Protein AF-L5MA09-F1 (afdb_monomer_lite)

Foldseek 3Di:
DDPPPPCPVPPPCVCVVVVCVVVVVVVVVVVVVVCVVVPVCVVVVVVVVVVVVVVPPPPPDPDDDDDDD

Structure (mmCIF, N/CA/C/O backbone):
data_AF-L5MA09-F1
#
_entry.id   AF-L5MA09-F1
#
loop_
_atom_site.group_PDB
_atom_site.id
_atom_site.type_symbol
_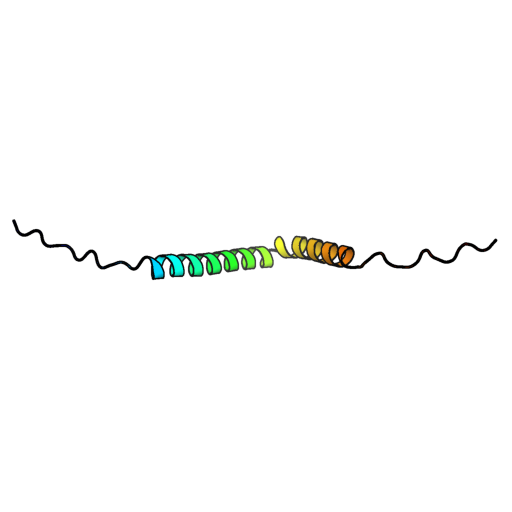atom_site.label_atom_id
_atom_site.label_alt_id
_atom_site.label_comp_id
_atom_site.label_asym_id
_atom_site.label_entity_id
_atom_site.label_seq_id
_atom_site.pdbx_PDB_ins_code
_atom_site.Cartn_x
_atom_site.Cartn_y
_atom_site.Cartn_z
_atom_site.occupancy
_atom_site.B_iso_or_equiv
_atom_site.auth_seq_id
_atom_site.auth_comp_id
_atom_site.auth_asym_id
_atom_site.auth_atom_id
_atom_site.pdbx_PDB_model_num
ATOM 1 N N . MET A 1 1 ? 15.434 -18.733 -48.169 1.00 46.19 1 MET A N 1
ATOM 2 C CA . MET A 1 1 ? 14.739 -18.699 -46.867 1.00 46.19 1 MET A CA 1
ATOM 3 C C . MET A 1 1 ? 15.396 -17.606 -46.057 1.00 46.19 1 MET A C 1
ATOM 5 O O . MET A 1 1 ? 16.481 -17.813 -45.536 1.00 46.19 1 MET A O 1
ATOM 9 N N . GLU A 1 2 ? 14.799 -16.421 -46.067 1.00 55.28 2 GLU A N 1
ATOM 10 C CA . GLU A 1 2 ? 15.238 -15.304 -45.239 1.00 55.28 2 GLU A CA 1
ATOM 11 C C . GLU A 1 2 ? 14.418 -15.386 -43.954 1.00 55.28 2 GLU A C 1
ATOM 13 O O . GLU A 1 2 ? 13.201 -15.208 -43.971 1.00 55.28 2 GLU A O 1
ATOM 18 N N . VAL A 1 3 ? 15.061 -15.791 -42.861 1.00 63.66 3 VAL A N 1
ATOM 19 C CA . VAL A 1 3 ? 14.449 -15.706 -41.538 1.00 63.66 3 VAL A CA 1
ATOM 20 C C . VAL A 1 3 ? 14.485 -14.237 -41.151 1.00 63.66 3 VAL A C 1
ATOM 22 O O . VAL A 1 3 ? 15.496 -13.721 -40.682 1.00 63.66 3 VAL A O 1
ATOM 25 N N . VAL A 1 4 ? 13.389 -13.541 -41.442 1.00 59.44 4 VAL A N 1
ATOM 26 C CA . VAL A 1 4 ? 13.145 -12.202 -40.920 1.00 59.44 4 VAL A CA 1
ATOM 27 C C . VAL A 1 4 ? 13.104 -12.378 -39.409 1.00 59.44 4 VAL A C 1
ATOM 29 O O . VAL A 1 4 ? 12.141 -12.919 -38.869 1.00 59.44 4 VAL A O 1
ATOM 32 N N . LEU A 1 5 ? 14.210 -12.035 -38.745 1.00 56.62 5 LEU A N 1
ATOM 33 C CA . LEU A 1 5 ? 14.258 -11.881 -37.302 1.00 56.62 5 LEU A CA 1
ATOM 34 C C . LEU A 1 5 ? 13.218 -10.817 -36.992 1.00 56.62 5 LEU A C 1
ATOM 36 O O . LEU A 1 5 ? 13.493 -9.620 -37.107 1.00 56.62 5 LEU A O 1
ATOM 40 N N . GLU A 1 6 ? 12.006 -11.268 -36.660 1.00 53.50 6 GLU A N 1
ATOM 41 C CA . GLU A 1 6 ? 11.066 -10.470 -35.904 1.00 53.50 6 GLU A CA 1
ATOM 42 C C . GLU A 1 6 ? 11.907 -9.800 -34.837 1.00 53.50 6 GLU A C 1
ATOM 44 O O . GLU A 1 6 ? 12.602 -10.469 -34.062 1.00 53.50 6 GLU A O 1
ATOM 49 N N . LYS A 1 7 ? 11.934 -8.468 -34.878 1.00 52.81 7 LYS A N 1
ATOM 50 C CA . LYS A 1 7 ? 12.379 -7.688 -33.747 1.00 52.81 7 LYS A CA 1
ATOM 51 C C . LYS A 1 7 ? 11.533 -8.193 -32.586 1.00 52.81 7 LYS A C 1
ATOM 53 O O . LYS A 1 7 ? 10.419 -7.726 -32.375 1.00 52.81 7 LYS A O 1
ATOM 58 N N . GLN A 1 8 ? 12.062 -9.151 -31.835 1.00 50.59 8 GLN A N 1
ATOM 59 C CA . GLN A 1 8 ? 11.720 -9.361 -30.450 1.00 50.59 8 GLN A CA 1
ATOM 60 C C . GLN A 1 8 ? 12.229 -8.089 -29.787 1.00 50.59 8 GLN A C 1
ATOM 62 O O . GLN A 1 8 ? 13.334 -8.044 -29.248 1.00 50.59 8 GLN A O 1
ATOM 67 N N . GLU A 1 9 ? 11.490 -6.996 -30.003 1.00 52.88 9 GLU A N 1
ATOM 68 C CA . GLU A 1 9 ? 11.708 -5.738 -29.337 1.00 52.88 9 GLU A CA 1
ATOM 69 C C . GLU A 1 9 ? 11.749 -6.130 -27.885 1.00 52.88 9 GLU A C 1
ATOM 71 O O . GLU A 1 9 ? 10.782 -6.692 -27.369 1.00 52.88 9 GLU A O 1
ATOM 76 N N . VAL A 1 10 ? 12.947 -5.964 -27.330 1.00 54.88 10 VAL A N 1
ATOM 77 C CA . VAL A 1 10 ? 13.335 -6.202 -25.956 1.00 54.88 10 VAL A CA 1
ATOM 78 C C . VAL A 1 10 ? 12.282 -5.514 -25.105 1.00 54.88 10 VAL A C 1
ATOM 80 O O . VAL A 1 10 ? 12.394 -4.334 -24.764 1.00 54.88 10 VAL A O 1
ATOM 83 N N . HIS A 1 11 ? 11.190 -6.230 -24.850 1.00 55.88 11 HIS A N 1
ATOM 84 C CA . HIS A 1 11 ? 10.104 -5.773 -24.019 1.00 55.88 11 HIS A CA 1
ATOM 85 C C . HIS A 1 11 ? 10.738 -5.800 -22.655 1.00 55.88 11 HIS A C 1
ATOM 87 O O . HIS A 1 11 ? 10.919 -6.864 -22.067 1.00 55.88 11 HIS A O 1
ATOM 93 N N . ASN A 1 12 ? 11.223 -4.633 -22.236 1.00 59.06 12 ASN A N 1
ATOM 94 C CA . ASN A 1 12 ? 11.924 -4.508 -20.984 1.00 59.06 12 ASN A CA 1
ATOM 95 C C . ASN A 1 12 ? 10.940 -5.027 -19.927 1.00 59.06 12 ASN A C 1
ATOM 97 O O . ASN A 1 12 ? 9.875 -4.433 -19.745 1.00 59.06 12 ASN A O 1
ATOM 101 N N . PRO A 1 13 ? 11.239 -6.144 -19.246 1.00 65.94 13 PRO A N 1
ATOM 102 C CA . PRO A 1 13 ? 10.339 -6.678 -18.229 1.00 65.94 13 PRO A CA 1
ATOM 103 C C . PRO A 1 13 ? 10.220 -5.697 -17.055 1.00 65.94 13 PRO A C 1
ATOM 105 O O . PRO A 1 13 ? 9.276 -5.754 -16.280 1.00 65.94 13 PRO A O 1
ATOM 108 N N . VAL A 1 14 ? 11.151 -4.743 -16.963 1.00 76.88 14 VAL A N 1
ATOM 109 C CA . VAL A 1 14 ? 11.228 -3.699 -15.944 1.00 76.88 14 VAL A CA 1
ATOM 110 C C . VAL A 1 14 ? 9.965 -2.818 -15.896 1.00 76.88 14 VAL A C 1
ATOM 112 O O . VAL A 1 14 ? 9.309 -2.828 -14.858 1.00 76.88 14 VAL A O 1
ATOM 115 N N . PRO A 1 15 ? 9.543 -2.100 -16.958 1.00 78.12 15 PRO A N 1
ATOM 116 C CA . PRO A 1 15 ? 8.296 -1.333 -16.948 1.00 78.12 15 PRO A CA 1
ATOM 117 C C . PRO A 1 15 ? 7.044 -2.192 -16.737 1.00 78.12 15 PRO A C 1
ATOM 119 O O . PRO A 1 15 ? 6.085 -1.699 -16.152 1.00 78.12 15 PRO A O 1
ATOM 122 N N . LEU A 1 16 ? 7.048 -3.468 -17.134 1.00 79.50 16 LEU A N 1
ATOM 123 C CA . LEU A 1 16 ? 5.942 -4.389 -16.843 1.00 79.50 16 LEU A CA 1
ATOM 124 C C . LEU A 1 16 ? 5.848 -4.722 -15.345 1.00 79.50 16 LEU A C 1
ATOM 126 O O . LEU A 1 16 ? 4.766 -4.646 -14.766 1.00 79.50 16 LEU A O 1
ATOM 130 N N . ILE A 1 17 ? 6.974 -5.024 -14.693 1.00 83.31 17 ILE A N 1
ATOM 131 C CA . ILE A 1 17 ? 7.033 -5.321 -13.251 1.00 83.31 17 ILE A CA 1
ATOM 132 C C . ILE A 1 17 ? 6.711 -4.071 -12.426 1.00 83.31 17 ILE A C 1
ATOM 134 O O . ILE A 1 17 ? 5.936 -4.133 -11.467 1.00 83.31 17 ILE A O 1
ATOM 138 N N . VAL A 1 18 ? 7.271 -2.924 -12.815 1.00 89.69 18 VAL A N 1
ATOM 139 C CA . VAL A 1 18 ? 7.022 -1.638 -12.152 1.00 89.69 18 VAL A CA 1
ATOM 140 C C . VAL A 1 18 ? 5.570 -1.213 -12.362 1.00 89.69 18 VAL A C 1
ATOM 142 O O . VAL A 1 18 ? 4.905 -0.837 -11.401 1.00 89.69 18 VAL A O 1
ATOM 145 N N . GLY A 1 19 ? 5.039 -1.354 -13.578 1.00 89.44 19 GLY A N 1
ATOM 146 C CA . GLY A 1 19 ? 3.640 -1.074 -13.890 1.00 89.44 19 GLY A CA 1
ATOM 147 C C . GLY A 1 19 ? 2.680 -1.960 -13.099 1.00 89.44 19 GLY A C 1
ATOM 148 O O . GLY A 1 19 ? 1.728 -1.451 -12.510 1.00 89.44 19 GLY A O 1
ATOM 149 N N . SER A 1 20 ? 2.967 -3.262 -12.996 1.00 92.12 20 SER A N 1
ATOM 150 C CA . SER A 1 20 ? 2.171 -4.189 -12.185 1.00 92.12 20 SER A CA 1
ATOM 151 C C . SER A 1 20 ? 2.254 -3.870 -10.692 1.00 92.12 20 SER A C 1
ATOM 153 O O . SER A 1 20 ? 1.245 -3.965 -9.999 1.00 92.12 20 SER A O 1
ATOM 155 N N . SER A 1 21 ? 3.424 -3.477 -10.184 1.00 94.50 21 SER A N 1
ATOM 156 C CA . SER A 1 21 ? 3.597 -3.103 -8.773 1.00 94.50 21 SER A CA 1
ATOM 157 C C . SER A 1 21 ? 2.829 -1.827 -8.437 1.00 94.50 21 SER A C 1
ATOM 159 O O . SER A 1 21 ? 2.072 -1.796 -7.469 1.00 94.50 21 SER A O 1
ATOM 161 N N . VAL A 1 22 ? 2.962 -0.791 -9.268 1.00 96.12 22 VAL A N 1
ATOM 162 C CA . VAL A 1 22 ? 2.234 0.474 -9.099 1.00 96.12 22 VAL A CA 1
ATOM 163 C C . VAL A 1 22 ? 0.729 0.246 -9.248 1.00 96.12 22 VAL A C 1
ATOM 165 O O . VAL A 1 22 ? -0.043 0.703 -8.408 1.00 96.12 22 VAL A O 1
ATOM 168 N N . GLY A 1 23 ? 0.301 -0.519 -10.255 1.00 95.56 23 GLY A N 1
ATOM 169 C CA . GLY A 1 23 ? -1.104 -0.877 -10.452 1.00 95.56 23 GLY A CA 1
ATOM 170 C C . GLY A 1 23 ? -1.680 -1.683 -9.285 1.00 95.56 23 GLY A C 1
ATOM 171 O O . GLY A 1 23 ? -2.774 -1.381 -8.813 1.00 95.56 23 GLY A O 1
ATOM 172 N N . GLY A 1 24 ? -0.925 -2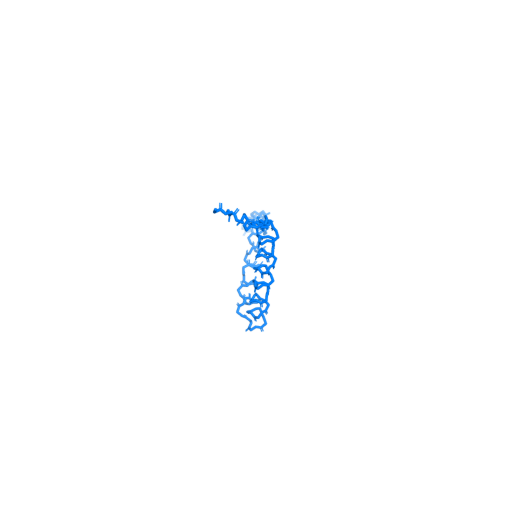.654 -8.768 1.00 96.31 24 GL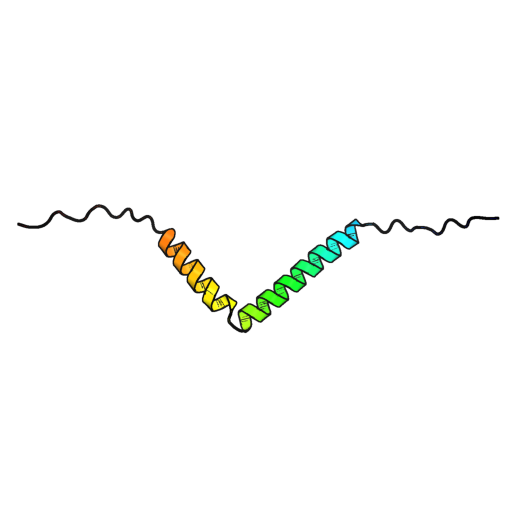Y A N 1
ATOM 173 C CA . GLY A 1 24 ? -1.304 -3.452 -7.603 1.00 96.31 24 GLY A CA 1
ATOM 174 C C . GLY A 1 24 ? -1.435 -2.614 -6.331 1.00 96.31 24 GLY A C 1
ATOM 175 O O . GLY A 1 24 ? -2.416 -2.763 -5.606 1.00 96.31 24 GLY A O 1
ATOM 176 N N . LEU A 1 25 ? -0.508 -1.680 -6.090 1.00 96.31 25 LEU A N 1
ATOM 177 C CA . LEU A 1 25 ? -0.591 -0.740 -4.966 1.00 96.31 25 LEU A CA 1
ATOM 178 C C . LEU A 1 25 ? -1.814 0.175 -5.076 1.00 96.31 25 LEU A C 1
ATOM 180 O O . LEU A 1 25 ? -2.519 0.373 -4.086 1.00 96.31 25 LEU A O 1
ATOM 184 N N . LEU A 1 26 ? -2.101 0.698 -6.271 1.00 96.75 26 LEU A N 1
ATOM 185 C CA . LEU A 1 26 ? -3.285 1.526 -6.509 1.00 96.75 26 LEU A CA 1
ATOM 186 C C . LEU A 1 26 ? -4.582 0.738 -6.294 1.00 96.75 26 LEU A C 1
ATOM 188 O O . LEU A 1 26 ? -5.501 1.232 -5.640 1.00 96.75 26 LEU A O 1
ATOM 192 N N . LEU A 1 27 ? -4.647 -0.496 -6.798 1.00 96.12 27 LEU A N 1
ATOM 193 C CA . LEU A 1 27 ? -5.800 -1.374 -6.613 1.00 96.12 27 LEU A CA 1
ATOM 194 C C . LEU A 1 27 ? -6.008 -1.720 -5.132 1.00 96.12 27 LEU A C 1
ATOM 196 O O . LEU A 1 27 ? -7.129 -1.631 -4.630 1.00 96.12 27 LEU A O 1
ATOM 200 N N . LEU A 1 28 ? -4.932 -2.054 -4.416 1.00 94.19 28 LEU A N 1
ATOM 201 C CA . LEU A 1 28 ? -4.972 -2.342 -2.983 1.00 94.19 28 LEU A CA 1
ATOM 202 C C . LEU A 1 28 ? -5.441 -1.122 -2.179 1.00 94.19 28 LEU A C 1
ATOM 204 O O . LEU A 1 28 ? -6.298 -1.251 -1.301 1.00 94.19 28 LEU A O 1
ATOM 208 N N . ALA A 1 29 ? -4.918 0.064 -2.496 1.00 95.00 29 ALA A N 1
ATOM 209 C CA . ALA A 1 29 ? -5.321 1.313 -1.858 1.00 95.00 29 ALA A CA 1
ATOM 210 C C . ALA A 1 29 ? -6.804 1.620 -2.104 1.00 95.00 29 ALA A C 1
ATOM 212 O O . ALA A 1 29 ? -7.512 2.006 -1.173 1.00 95.00 29 ALA A O 1
ATOM 213 N N . LEU A 1 30 ? -7.300 1.389 -3.324 1.00 96.12 30 LEU A N 1
ATOM 214 C CA . LEU A 1 30 ? -8.707 1.582 -3.662 1.00 96.12 30 LEU A CA 1
ATOM 215 C C . LEU A 1 30 ? -9.616 0.631 -2.872 1.00 96.12 30 LEU A C 1
ATOM 217 O O . LEU A 1 30 ? -10.587 1.080 -2.263 1.00 96.12 30 LEU A O 1
ATOM 221 N N . ILE A 1 31 ? -9.282 -0.661 -2.827 1.00 93.44 31 ILE A N 1
ATOM 222 C CA . ILE A 1 31 ? -10.024 -1.665 -2.049 1.00 93.44 31 ILE A CA 1
ATOM 223 C C . ILE A 1 31 ? -10.024 -1.290 -0.560 1.00 93.44 31 ILE A C 1
ATOM 225 O O . ILE A 1 31 ? -11.080 -1.290 0.077 1.00 93.44 31 ILE A O 1
ATOM 229 N N . THR A 1 32 ? -8.868 -0.888 -0.023 1.00 91.31 32 THR A N 1
ATOM 230 C CA . THR A 1 32 ? -8.720 -0.431 1.369 1.00 91.31 32 THR A CA 1
ATOM 231 C C . THR A 1 32 ? -9.594 0.788 1.649 1.00 91.31 32 THR A C 1
ATOM 233 O O . THR A 1 32 ? -10.302 0.812 2.653 1.00 91.31 32 THR A O 1
ATOM 236 N N . ALA A 1 33 ? -9.607 1.782 0.758 1.00 91.44 33 ALA A N 1
ATOM 237 C CA . ALA A 1 33 ? -10.425 2.982 0.905 1.00 91.44 33 ALA A CA 1
ATOM 238 C C . ALA A 1 33 ? -11.926 2.669 0.855 1.00 91.44 33 ALA A C 1
ATOM 240 O O . ALA A 1 33 ? -12.691 3.216 1.653 1.00 91.44 33 ALA A O 1
ATOM 241 N N . ILE A 1 34 ? -12.351 1.767 -0.038 1.00 92.69 34 ILE A N 1
ATOM 242 C CA . ILE A 1 34 ? -13.739 1.300 -0.105 1.00 92.69 34 ILE A CA 1
ATOM 243 C C . ILE A 1 34 ? -14.105 0.632 1.221 1.00 92.69 34 ILE A C 1
ATOM 245 O O . ILE A 1 34 ? -15.011 1.118 1.893 1.00 92.69 34 ILE A O 1
ATOM 249 N N . LEU A 1 35 ? -13.366 -0.396 1.653 1.00 90.81 35 LEU A N 1
ATOM 250 C CA . LEU A 1 35 ? -13.601 -1.130 2.910 1.00 90.81 35 LEU A CA 1
ATOM 251 C C . LEU A 1 35 ? -13.551 -0.225 4.151 1.00 90.81 35 LEU A C 1
ATOM 253 O O . LEU A 1 35 ? -14.317 -0.418 5.100 1.00 90.81 35 LEU A O 1
ATOM 257 N N . TYR A 1 36 ? -12.676 0.784 4.142 1.00 85.12 36 TYR A N 1
ATOM 258 C CA . TYR A 1 36 ? -12.593 1.804 5.183 1.00 85.12 36 TYR A CA 1
ATOM 259 C C . TYR A 1 36 ? -13.851 2.674 5.210 1.00 85.12 36 TYR A C 1
ATOM 261 O O . TYR A 1 36 ? -14.419 2.906 6.279 1.00 85.12 36 TYR A O 1
ATOM 269 N N . LYS A 1 37 ? -14.324 3.104 4.035 1.00 84.75 37 LYS A N 1
ATOM 270 C CA . LYS A 1 37 ? -15.539 3.907 3.877 1.00 84.75 37 LYS A CA 1
ATOM 271 C C . LYS A 1 37 ? -16.803 3.122 4.240 1.00 84.75 37 LYS A C 1
ATOM 273 O O . LYS A 1 37 ? -17.700 3.710 4.836 1.00 84.75 37 LYS A O 1
ATOM 278 N N . VAL A 1 38 ? -16.861 1.814 3.954 1.00 87.00 38 VAL A N 1
ATOM 279 C CA . VAL A 1 38 ? -17.974 0.939 4.390 1.00 87.00 38 VAL A CA 1
ATOM 280 C C . VAL A 1 38 ? -17.895 0.597 5.889 1.00 87.00 38 VAL A C 1
ATOM 282 O O . VAL A 1 38 ? -18.864 0.124 6.470 1.00 87.00 38 VAL A O 1
ATOM 285 N N . GLY A 1 39 ? -16.768 0.877 6.553 1.00 73.94 39 GLY A N 1
ATOM 286 C CA . GLY A 1 39 ? -16.654 0.838 8.014 1.00 73.94 39 GLY A CA 1
ATOM 287 C C . GLY A 1 39 ? -16.165 -0.482 8.612 1.00 73.94 39 GLY A C 1
ATOM 288 O O . GLY A 1 39 ? -15.975 -0.545 9.827 1.00 73.94 39 GLY A O 1
ATOM 289 N N . PHE A 1 40 ? -15.879 -1.500 7.795 1.00 73.88 40 PHE A N 1
ATOM 290 C CA . PHE A 1 40 ? -15.362 -2.788 8.274 1.00 73.88 40 PHE A CA 1
ATOM 291 C C . PHE A 1 40 ? -13.977 -2.630 8.920 1.00 73.88 40 PHE A C 1
ATOM 293 O O . PHE A 1 40 ? -13.735 -3.069 10.042 1.00 73.88 40 PHE A O 1
ATOM 300 N N . PHE A 1 41 ? -13.091 -1.888 8.253 1.00 76.19 41 PHE A N 1
ATOM 301 C CA . PHE A 1 41 ? -11.729 -1.657 8.733 1.00 76.19 41 PHE A CA 1
ATOM 302 C C . PHE A 1 41 ? -11.660 -0.617 9.858 1.00 76.19 41 PHE A C 1
ATOM 304 O O . PHE A 1 41 ? -10.857 -0.746 10.771 1.00 76.19 41 PHE A O 1
ATOM 311 N N . LYS A 1 42 ? -12.522 0.411 9.838 1.00 70.62 42 LYS A N 1
ATOM 312 C CA . LYS A 1 42 ? -12.497 1.503 10.830 1.00 70.62 42 LYS A CA 1
ATOM 313 C C . LYS A 1 42 ? -12.784 1.007 12.252 1.00 70.62 42 LYS A C 1
ATOM 315 O O . LYS A 1 42 ? -12.244 1.562 13.207 1.00 70.62 42 LYS A O 1
ATOM 320 N N . ARG A 1 43 ? -13.638 -0.015 12.387 1.00 74.38 43 ARG A N 1
ATOM 321 C CA . ARG A 1 43 ? -13.967 -0.627 13.680 1.00 74.38 43 ARG A CA 1
ATOM 322 C C . ARG A 1 43 ? -12.817 -1.495 14.193 1.00 74.38 43 ARG A C 1
ATOM 324 O O . ARG A 1 43 ? -12.355 -1.267 15.302 1.00 74.38 43 ARG A O 1
ATOM 331 N N . GLN A 1 44 ? -12.304 -2.397 13.356 1.00 70.19 44 GLN A N 1
ATOM 332 C CA . GLN A 1 44 ? -11.212 -3.312 13.716 1.00 70.19 44 GLN A CA 1
ATOM 333 C C . GLN A 1 44 ? -9.878 -2.582 13.950 1.00 70.19 44 GLN A C 1
ATOM 335 O O . GLN A 1 44 ? -9.156 -2.904 14.883 1.00 70.19 44 GLN A O 1
ATOM 340 N N . TYR A 1 45 ? -9.578 -1.538 13.168 1.00 75.50 45 TYR A N 1
ATOM 341 C CA . TYR A 1 45 ? -8.365 -0.730 13.337 1.00 75.50 45 TYR A CA 1
ATOM 342 C C . TYR A 1 45 ? -8.379 0.069 14.643 1.00 75.50 45 TYR A C 1
ATOM 344 O O . TYR A 1 45 ? -7.344 0.237 15.274 1.00 75.50 45 TYR A O 1
ATOM 352 N N . LYS A 1 46 ? -9.549 0.567 15.064 1.00 73.50 46 LYS A N 1
ATOM 353 C CA . LYS A 1 46 ? -9.691 1.253 16.353 1.00 73.50 46 LYS A CA 1
ATOM 354 C C . LYS A 1 46 ? -9.487 0.307 17.528 1.00 73.50 46 LYS A C 1
ATOM 356 O O . LYS A 1 46 ? -8.867 0.738 18.485 1.00 73.50 46 LYS A O 1
ATOM 361 N N . GLU A 1 47 ? -9.980 -0.928 17.450 1.00 76.44 47 GLU A N 1
ATOM 362 C CA . GLU A 1 47 ? -9.718 -1.933 18.488 1.00 76.44 47 GLU A CA 1
ATOM 363 C C . GLU A 1 47 ? -8.245 -2.326 18.527 1.00 76.44 47 GLU A C 1
ATOM 365 O O . GLU A 1 47 ? -7.641 -2.213 19.580 1.00 76.44 47 GLU A O 1
ATOM 370 N N . MET A 1 48 ? -7.627 -2.660 17.390 1.00 73.44 48 MET A N 1
ATOM 371 C CA . MET A 1 48 ? -6.203 -3.027 17.360 1.00 73.44 48 MET A CA 1
ATOM 372 C C . MET A 1 48 ? -5.280 -1.885 17.809 1.00 73.44 48 MET A C 1
ATOM 374 O O . MET A 1 48 ? -4.275 -2.127 18.464 1.00 73.44 48 MET A O 1
ATOM 378 N N . MET A 1 49 ? -5.602 -0.632 17.468 1.00 71.12 49 MET A N 1
ATOM 379 C CA . MET A 1 49 ? -4.822 0.532 17.909 1.00 71.12 49 MET A CA 1
ATOM 380 C C . MET A 1 49 ? -5.108 0.930 19.353 1.00 71.12 49 MET A C 1
ATOM 382 O O . MET A 1 49 ? -4.219 1.471 20.005 1.00 71.12 49 MET A O 1
ATOM 386 N N . ALA A 1 50 ? -6.331 0.702 19.840 1.00 76.31 50 ALA A N 1
ATOM 387 C CA . ALA A 1 50 ? -6.622 0.822 21.259 1.00 76.31 50 ALA A CA 1
ATOM 388 C C . ALA A 1 50 ? -5.779 -0.209 22.006 1.00 76.31 50 ALA A C 1
ATOM 390 O O . ALA A 1 50 ? -4.914 0.222 22.753 1.00 76.31 50 ALA A O 1
ATOM 391 N N . GLU A 1 51 ? -5.912 -1.498 21.674 1.00 72.94 51 GLU A N 1
ATOM 392 C CA . GLU A 1 51 ? -5.185 -2.640 22.256 1.00 72.94 51 GLU A CA 1
ATOM 393 C C . GLU A 1 51 ? -3.658 -2.437 22.248 1.00 72.94 51 GLU A C 1
ATOM 395 O O . GLU A 1 51 ? -2.989 -2.554 23.274 1.00 72.94 51 GLU A O 1
ATOM 400 N N . ALA A 1 52 ? -3.092 -2.009 21.117 1.00 74.12 52 ALA A N 1
ATOM 401 C CA . ALA A 1 52 ? -1.664 -1.711 21.019 1.00 74.12 52 ALA A CA 1
ATOM 402 C C . ALA A 1 52 ? -1.226 -0.521 21.897 1.00 74.12 52 ALA A C 1
ATOM 404 O O . ALA A 1 52 ? -0.087 -0.488 22.360 1.00 74.12 52 ALA A O 1
ATOM 405 N N . ASN A 1 53 ? -2.101 0.460 22.134 1.00 66.12 53 ASN A N 1
ATOM 406 C CA . ASN A 1 53 ? -1.825 1.607 23.000 1.00 66.12 53 ASN A CA 1
ATOM 407 C C . ASN A 1 53 ? -1.978 1.267 24.496 1.00 66.12 5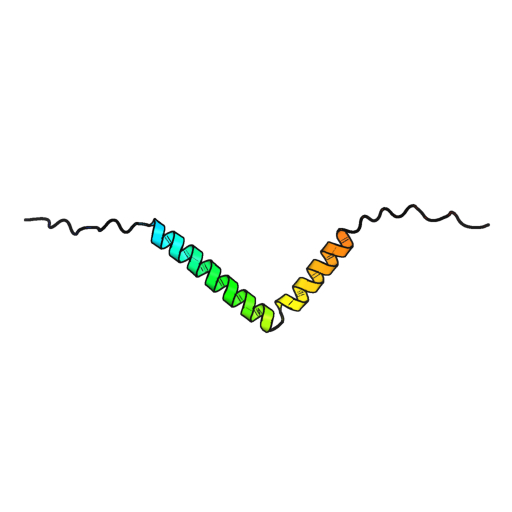3 ASN A C 1
ATOM 409 O O . ASN A 1 53 ? -1.244 1.816 25.314 1.00 66.12 53 ASN A O 1
ATOM 413 N N . GLU A 1 54 ? -2.887 0.361 24.864 1.00 63.28 54 GLU A N 1
ATOM 414 C CA . GLU A 1 54 ? -3.000 -0.189 26.235 1.00 63.28 54 GLU A CA 1
ATOM 415 C C . GLU A 1 54 ? -1.792 -1.076 26.552 1.00 63.28 54 GLU A C 1
ATOM 417 O O . GLU A 1 54 ? -1.234 -0.987 27.640 1.00 63.28 54 GLU A O 1
ATOM 422 N N . GLN A 1 55 ? -1.323 -1.860 25.579 1.00 59.81 55 GLN A N 1
ATOM 423 C CA . GLN A 1 55 ? -0.166 -2.742 25.736 1.00 59.81 55 GLN A CA 1
ATOM 424 C C . GLN A 1 55 ? 1.185 -1.998 25.670 1.00 59.81 55 GLN A C 1
ATOM 426 O O . GLN A 1 55 ? 2.194 -2.494 26.174 1.00 59.81 55 GLN A O 1
ATOM 431 N N . ALA A 1 56 ? 1.218 -0.794 25.086 1.00 57.62 56 ALA A N 1
ATOM 432 C CA . ALA A 1 56 ? 2.380 0.097 25.092 1.00 57.62 56 ALA A CA 1
ATOM 433 C C . ALA A 1 56 ? 2.482 0.977 26.353 1.00 57.62 56 ALA A C 1
ATOM 435 O O . ALA A 1 56 ? 3.502 1.646 26.533 1.00 57.62 56 ALA A O 1
ATOM 436 N N . ALA A 1 57 ? 1.472 0.984 27.232 1.00 52.78 57 ALA A N 1
ATOM 437 C CA . ALA A 1 57 ? 1.6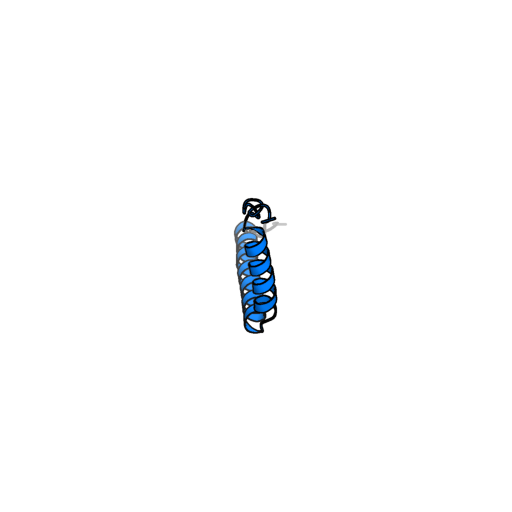16 1.550 28.565 1.00 52.78 57 ALA A CA 1
ATOM 438 C C . ALA A 1 57 ? 2.361 0.525 29.438 1.00 52.78 57 ALA A C 1
ATOM 440 O O . ALA A 1 57 ? 1.796 -0.520 29.762 1.00 52.78 57 ALA A O 1
ATOM 441 N N . PRO A 1 58 ? 3.629 0.767 29.823 1.00 50.78 58 PRO A N 1
ATOM 442 C CA . PRO A 1 58 ? 4.293 -0.110 30.766 1.00 50.78 58 PRO A CA 1
ATOM 443 C C . PRO A 1 58 ? 3.494 -0.085 32.068 1.00 50.78 58 PRO A C 1
ATOM 445 O O . PRO A 1 58 ? 3.338 0.965 32.692 1.00 50.78 58 PRO A O 1
ATOM 448 N N . GLU A 1 59 ? 3.029 -1.255 32.492 1.00 57.34 59 GLU A N 1
ATOM 449 C CA . GLU A 1 59 ? 2.525 -1.531 33.835 1.00 57.34 59 GLU A CA 1
ATOM 450 C C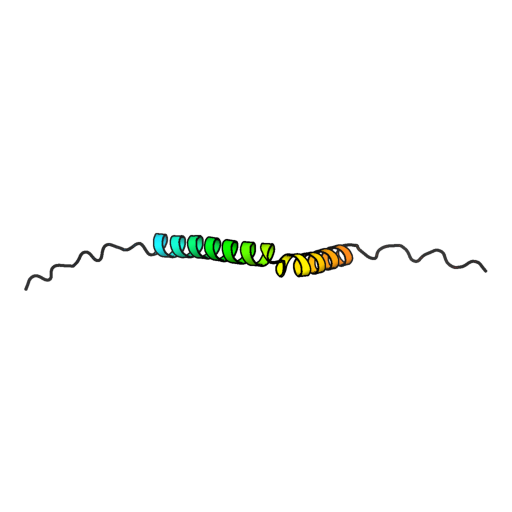 . GLU A 1 59 ? 3.693 -1.412 34.845 1.00 57.34 59 GLU A C 1
ATOM 452 O O . GLU A 1 59 ? 4.165 -2.379 35.427 1.00 57.34 59 GLU A O 1
ATOM 457 N N . ASN A 1 60 ? 4.260 -0.210 34.980 1.00 59.56 60 ASN A N 1
ATOM 458 C CA . ASN A 1 60 ? 5.313 0.139 35.936 1.00 59.56 60 ASN A CA 1
ATOM 459 C C . ASN A 1 60 ? 4.829 1.262 36.868 1.00 59.56 60 ASN A C 1
ATOM 461 O O . ASN A 1 60 ? 5.548 2.218 37.158 1.00 59.56 60 ASN A O 1
ATOM 465 N N . GLY A 1 61 ? 3.589 1.149 37.346 1.00 52.09 61 GLY A N 1
ATOM 466 C CA . GLY A 1 61 ? 3.172 1.843 38.561 1.00 52.09 61 GLY A CA 1
ATOM 467 C C . GLY A 1 61 ? 3.699 1.067 39.774 1.00 52.09 61 GLY A C 1
ATOM 468 O O . GLY A 1 61 ? 3.553 -0.154 39.793 1.00 52.09 61 GLY A O 1
ATOM 469 N N . PRO A 1 62 ? 4.338 1.716 40.766 1.00 58.22 62 PRO A N 1
ATOM 470 C CA . PRO A 1 62 ? 4.883 1.019 41.930 1.00 58.22 62 PRO A CA 1
ATOM 471 C C . PRO A 1 62 ? 3.766 0.258 42.661 1.00 58.22 62 PRO A C 1
ATOM 473 O O . PRO A 1 62 ? 2.621 0.722 42.642 1.00 58.22 62 PRO A O 1
ATOM 476 N N . PRO A 1 63 ? 4.063 -0.874 43.334 1.00 56.03 63 PRO A N 1
ATOM 477 C CA . PRO A 1 63 ? 3.094 -1.489 44.230 1.00 56.03 63 PRO A CA 1
ATOM 478 C C . PRO A 1 63 ? 2.638 -0.411 45.219 1.00 56.03 63 PRO A C 1
ATOM 480 O O . PRO A 1 63 ? 3.461 0.228 45.877 1.00 56.03 63 PRO A O 1
ATOM 483 N N . GLY A 1 64 ? 1.332 -0.140 45.218 1.00 50.12 64 GLY A N 1
ATOM 484 C CA . GLY A 1 64 ? 0.713 0.921 46.004 1.00 50.12 64 GLY A CA 1
ATOM 485 C C . GLY A 1 64 ? 1.012 0.809 47.505 1.00 50.12 64 GLY A C 1
ATOM 486 O O . GLY A 1 64 ? 1.509 -0.217 47.977 1.00 50.12 64 GLY A O 1
ATOM 487 N N . PRO A 1 65 ? 0.726 1.875 48.272 1.00 59.12 65 PRO A N 1
ATOM 488 C CA . PRO A 1 65 ? 1.062 1.951 49.685 1.00 59.12 65 PRO A CA 1
ATOM 489 C C . PRO A 1 65 ? 0.437 0.781 50.448 1.00 59.12 65 PRO A C 1
ATOM 491 O O . PRO A 1 65 ? -0.775 0.566 50.408 1.00 59.12 65 PRO A O 1
ATOM 494 N N . GLN A 1 66 ? 1.303 0.028 51.131 1.00 52.19 66 GLN A N 1
ATOM 495 C CA . GLN A 1 66 ? 0.918 -0.987 52.103 1.00 52.19 66 GLN A CA 1
ATOM 496 C C . GLN A 1 66 ? -0.095 -0.397 53.085 1.00 52.19 66 GLN A C 1
ATOM 498 O O . GLN A 1 66 ? 0.045 0.743 53.532 1.00 52.19 66 GLN A O 1
ATOM 503 N N . GLY A 1 67 ? -1.134 -1.188 53.344 1.00 44.47 67 GLY A N 1
ATOM 504 C CA . GLY A 1 67 ? -2.332 -0.784 54.055 1.00 44.47 67 GLY A CA 1
ATOM 505 C C . GLY A 1 67 ? -2.064 -0.139 55.407 1.00 44.47 67 GLY A C 1
ATOM 506 O O . GLY A 1 67 ? -1.139 -0.498 56.130 1.00 44.47 67 GLY A O 1
ATOM 507 N N . GLY A 1 68 ? -2.944 0.792 55.762 1.00 55.91 68 GLY A N 1
ATOM 508 C CA . GLY A 1 68 ? -3.193 1.065 57.163 1.00 55.91 68 GLY A CA 1
ATOM 509 C C . GLY A 1 68 ? -3.805 -0.179 57.791 1.00 55.91 68 GLY A C 1
ATOM 510 O O . GLY A 1 68 ? -4.849 -0.621 57.316 1.00 55.91 68 GLY A O 1
ATOM 511 N N . GLN A 1 69 ? -3.125 -0.736 58.791 1.00 39.25 69 GLN A N 1
ATOM 512 C CA . GLN A 1 69 ? -3.636 -1.074 60.125 1.00 39.25 69 GLN A CA 1
ATOM 513 C C . GLN A 1 69 ? -2.447 -1.180 61.080 1.00 39.25 69 GLN A C 1
ATOM 515 O O . GLN A 1 69 ? -1.439 -1.806 60.685 1.00 39.25 69 GLN A O 1
#

Organism: Myotis davidii (NCBI:txid225400)

InterPro domains:
  IPR018184 Integrin alpha chain, C-terminal cytoplasmic region, conserved site [PF00357] (37-51)
  IPR018184 Integrin alpha chain, C-terminal cytoplasmic region, conserved site [PS00242] (36-43)

Radius of gyration: 28.37 Å; chains: 1; bounding box: 33×23×107 Å

Sequence (69 aa):
MEVVLEKQEVHNPVPLIVGSSVGGLLLLALITAILYKVGFFKRQYKEMMAEANEQAAPENGPPGPQGGQ

Secondary structure (DSSP, 8-state):
------------HHHHHHHHHHHHHHHHHHHHHHHHHHTHHHHHHHHHHHHHHHHTS---PPPPPPPP-

pLDDT: mean 71.83, std 16.53, range [39.25, 96.75]